Protein AF-A0A832NL91-F1 (afdb_monomer_lite)

Sequence (149 aa):
MTEHFGLAGWLALVSFLMVIGLGIVTVIVYRNLLGAQTTRERWFQSQIERIDREQRALESALAGLGKHIDQVDSSTAEIAQQLKAQSERINARIEAVAAEDDQPGFSHALRLAAQGRVSVKELIDDFGMSESEARLLMQVNQRDRPLSR

Secondary structure (DSSP, 8-state):
--SHHHHHHHHHHHHHHHHHHHHHHHHHHHHHHHHHHHHHHHHHHHHHHHHHHHHHHHHHHHHHHHHHHHHHHHHHHHHHHHHHHHHHHHHHHHHHHHHHTT-THHHHHHHHHHTT-S-HHHHHHTT---HHHHHHHHHHHHHTS----

pLDDT: mean 81.27, std 14.03, range [37.0, 95.94]

Foldseek 3Di:
DPVVVVVVVVVVVVVVVVVVVVVVVVVVVVVVVVVVVVVVVVVVVVVVVVVVVVVVVVVVVVVVVVVVVVVVVVVVVVVVVVVVVVVVVVVVVVVVVVVVPVDPQPVVLLVCLLVVNDALVCCCPVRVDDSVRSVVSNVVSVVPDPPDD

Structure (mmCIF, N/CA/C/O backbone):
data_AF-A0A832NL91-F1
#
_entry.id   AF-A0A832NL91-F1
#
loop_
_atom_site.group_PDB
_atom_site.id
_atom_site.type_symbol
_atom_site.label_atom_id
_atom_site.label_alt_id
_atom_site.label_comp_id
_atom_site.label_asym_id
_atom_site.label_entity_id
_atom_site.label_seq_id
_atom_site.pdbx_PDB_ins_code
_atom_site.Cartn_x
_atom_site.Cartn_y
_atom_site.Cartn_z
_atom_site.occupancy
_atom_site.B_iso_or_equiv
_atom_site.auth_seq_id
_atom_site.auth_comp_id
_atom_site.auth_asym_id
_atom_site.auth_atom_id
_atom_site.pdbx_PDB_model_num
ATOM 1 N N . MET A 1 1 ? 63.684 0.487 -66.044 1.00 52.00 1 MET A N 1
ATOM 2 C CA . MET A 1 1 ? 62.974 1.520 -65.247 1.00 52.00 1 MET A CA 1
ATOM 3 C C . MET A 1 1 ? 61.443 1.365 -65.317 1.00 52.00 1 MET A C 1
ATOM 5 O O . MET A 1 1 ? 60.725 2.347 -65.226 1.00 52.00 1 MET A O 1
ATOM 9 N N . THR A 1 2 ? 60.910 0.145 -65.436 1.00 55.41 2 THR A N 1
ATOM 10 C CA . THR A 1 2 ? 59.457 -0.093 -65.595 1.00 55.41 2 THR A CA 1
ATOM 11 C C . THR A 1 2 ? 58.853 -0.971 -64.495 1.00 55.41 2 THR A C 1
ATOM 13 O O . THR A 1 2 ? 57.637 -1.004 -64.357 1.00 55.41 2 THR A O 1
ATOM 16 N N . GLU A 1 3 ? 59.665 -1.609 -63.646 1.00 57.84 3 GLU A N 1
ATOM 17 C CA . GLU A 1 3 ? 59.166 -2.502 -62.584 1.00 57.84 3 GLU A CA 1
ATOM 18 C C . GLU A 1 3 ? 58.763 -1.771 -61.288 1.00 57.84 3 GLU A C 1
ATOM 20 O O . GLU A 1 3 ? 57.922 -2.256 -60.534 1.00 57.84 3 GLU A O 1
ATOM 25 N N . HIS A 1 4 ? 59.271 -0.557 -61.045 1.00 57.19 4 HIS A N 1
ATOM 26 C CA . HIS A 1 4 ? 58.936 0.212 -59.836 1.00 57.19 4 HIS A CA 1
ATOM 27 C C . HIS A 1 4 ? 57.510 0.800 -59.838 1.00 57.19 4 HIS A C 1
ATOM 29 O O . HIS A 1 4 ? 56.983 1.115 -58.773 1.00 57.19 4 HIS A O 1
ATOM 35 N N . PHE A 1 5 ? 56.856 0.905 -61.003 1.00 59.06 5 PHE A N 1
ATOM 36 C CA . PHE A 1 5 ? 55.486 1.429 -61.110 1.00 59.06 5 PHE A CA 1
ATOM 37 C C . PHE A 1 5 ? 54.421 0.451 -60.589 1.00 59.06 5 PHE A C 1
ATOM 39 O O . PHE A 1 5 ? 53.393 0.888 -60.072 1.00 59.06 5 PHE A O 1
ATOM 46 N N . GLY A 1 6 ? 54.671 -0.862 -60.657 1.00 74.00 6 GLY A N 1
ATOM 47 C CA . GLY A 1 6 ? 53.728 -1.873 -60.167 1.00 74.00 6 GLY A CA 1
ATOM 48 C C . GLY A 1 6 ? 53.623 -1.894 -58.641 1.00 74.00 6 GLY A C 1
ATOM 49 O O . GLY A 1 6 ? 52.524 -1.906 -58.092 1.00 74.00 6 GLY A O 1
ATOM 50 N N . LEU A 1 7 ? 54.763 -1.832 -57.945 1.00 80.50 7 LEU A N 1
ATOM 51 C CA . LEU A 1 7 ? 54.810 -1.887 -56.479 1.00 80.50 7 LEU A CA 1
ATOM 52 C C . LEU A 1 7 ? 54.210 -0.635 -55.826 1.00 80.50 7 LEU A C 1
ATOM 54 O O . LEU A 1 7 ? 53.443 -0.754 -54.873 1.00 80.50 7 LEU A O 1
ATOM 58 N N . ALA A 1 8 ? 54.499 0.557 -56.358 1.00 83.75 8 ALA A N 1
ATOM 59 C CA . ALA A 1 8 ? 53.941 1.805 -55.834 1.00 83.75 8 ALA A CA 1
ATOM 60 C C . ALA A 1 8 ? 52.411 1.875 -56.005 1.00 83.75 8 ALA A C 1
ATOM 62 O O . ALA A 1 8 ? 51.708 2.286 -55.082 1.00 83.75 8 ALA A O 1
ATOM 63 N N . GLY A 1 9 ? 51.885 1.417 -57.149 1.00 88.06 9 GLY A N 1
ATOM 64 C CA . GLY A 1 9 ? 50.441 1.345 -57.392 1.00 88.06 9 GLY A CA 1
ATOM 65 C C . GLY A 1 9 ? 49.728 0.360 -56.462 1.00 88.06 9 GLY A C 1
ATOM 66 O O . GLY A 1 9 ? 48.676 0.682 -55.909 1.00 88.06 9 GLY A O 1
ATOM 67 N N . TRP A 1 10 ? 50.327 -0.809 -56.217 1.00 89.19 10 TRP A N 1
ATOM 68 C CA . TRP A 1 10 ? 49.793 -1.794 -55.272 1.00 89.19 10 TRP A CA 1
ATOM 69 C C . TRP A 1 10 ? 49.779 -1.282 -53.830 1.00 89.19 10 TRP A C 1
ATOM 71 O O . TRP A 1 10 ? 48.775 -1.438 -53.137 1.00 89.19 10 TRP A O 1
ATOM 81 N N . LEU A 1 11 ? 50.851 -0.622 -53.383 1.00 91.06 11 LEU A N 1
ATOM 82 C CA . LEU A 1 11 ? 50.906 -0.031 -52.043 1.00 91.06 11 LEU A CA 1
ATOM 83 C C . LEU A 1 11 ? 49.864 1.081 -51.860 1.00 91.06 11 LEU A C 1
ATOM 85 O O . LEU A 1 11 ? 49.225 1.147 -50.810 1.00 91.06 11 LEU A O 1
ATOM 89 N N . ALA A 1 12 ? 49.648 1.915 -52.881 1.00 89.94 12 ALA A N 1
ATOM 90 C CA . ALA A 1 12 ? 48.613 2.948 -52.857 1.00 89.94 12 ALA A CA 1
ATOM 91 C C . ALA A 1 12 ? 47.196 2.351 -52.786 1.00 89.94 12 ALA A C 1
ATOM 93 O O . ALA A 1 12 ? 46.346 2.850 -52.053 1.00 89.94 12 ALA A O 1
ATOM 94 N N . LEU A 1 13 ? 46.944 1.252 -53.501 1.00 91.31 13 LEU A N 1
ATOM 95 C CA . LEU A 1 13 ? 45.651 0.571 -53.477 1.00 91.31 13 LEU A CA 1
ATOM 96 C C . LEU A 1 13 ? 45.383 -0.089 -52.117 1.00 91.31 13 LEU A C 1
ATOM 98 O O . LEU A 1 13 ? 44.289 0.038 -51.571 1.00 91.31 13 LEU A O 1
ATOM 102 N N . VAL A 1 14 ? 46.391 -0.740 -51.531 1.00 93.75 14 VAL A N 1
ATOM 103 C CA . VAL A 1 14 ? 46.279 -1.349 -50.197 1.00 93.75 14 VAL A CA 1
ATOM 104 C C . VAL A 1 14 ? 46.069 -0.286 -49.118 1.00 93.75 14 VAL A C 1
ATOM 106 O O . VAL A 1 14 ? 45.222 -0.477 -48.245 1.00 93.75 14 VAL A O 1
ATOM 109 N N . SER A 1 15 ? 46.779 0.847 -49.179 1.00 92.12 15 SER A N 1
ATOM 110 C CA . SER A 1 15 ? 46.587 1.933 -48.209 1.00 92.12 15 SER A CA 1
ATOM 111 C C . SER A 1 15 ? 45.192 2.552 -48.325 1.00 92.12 15 SER A C 1
ATOM 113 O O . SER A 1 15 ? 44.533 2.776 -47.311 1.00 92.12 15 SER A O 1
ATOM 115 N N . PHE A 1 16 ? 44.693 2.736 -49.548 1.00 94.06 16 PHE A N 1
ATOM 116 C CA . PHE A 1 16 ? 43.344 3.233 -49.794 1.00 94.06 16 PHE A CA 1
ATOM 117 C C . PHE A 1 16 ? 42.270 2.282 -49.244 1.00 94.06 16 PHE A C 1
ATOM 119 O O . PHE A 1 16 ? 41.348 2.722 -48.554 1.00 94.06 16 PHE A O 1
ATOM 126 N N . LEU A 1 17 ? 42.418 0.971 -49.460 1.00 95.00 17 LEU A N 1
ATOM 127 C CA . LEU A 1 17 ? 41.509 -0.032 -48.896 1.00 95.00 17 LEU A CA 1
ATOM 128 C C . LEU A 1 17 ? 41.574 -0.086 -47.365 1.00 95.00 17 LEU A C 1
ATOM 130 O O . LEU A 1 17 ? 40.538 -0.238 -46.723 1.00 95.00 17 LEU A O 1
ATOM 134 N N . MET A 1 18 ? 42.756 0.087 -46.769 1.00 95.38 18 MET A N 1
ATOM 135 C CA . MET A 1 18 ? 42.926 0.200 -45.315 1.00 95.38 18 MET A CA 1
ATOM 136 C C . MET A 1 18 ? 42.165 1.401 -44.746 1.00 95.38 18 MET A C 1
ATOM 138 O O . MET A 1 18 ? 41.451 1.261 -43.754 1.00 95.38 18 MET A O 1
ATOM 142 N N . VAL A 1 19 ? 42.271 2.569 -45.387 1.00 95.50 19 VAL A N 1
ATOM 143 C CA . VAL A 1 19 ? 41.563 3.787 -44.959 1.00 95.50 19 VAL A CA 1
ATOM 144 C C . VAL A 1 19 ? 40.050 3.604 -45.064 1.00 95.50 19 VAL A C 1
ATOM 146 O O . VAL A 1 19 ? 39.325 3.947 -44.130 1.00 95.50 19 VAL A O 1
ATOM 149 N N . ILE A 1 20 ? 39.564 3.006 -46.156 1.00 95.94 20 ILE A N 1
ATOM 150 C CA . ILE A 1 20 ? 38.139 2.681 -46.306 1.00 95.94 20 ILE A CA 1
ATOM 151 C C . ILE A 1 20 ? 37.697 1.684 -45.232 1.00 95.94 20 ILE A C 1
ATOM 153 O O . ILE A 1 20 ? 36.669 1.895 -44.590 1.00 95.94 20 ILE A O 1
ATOM 157 N N . GLY A 1 21 ? 38.478 0.628 -44.997 1.00 94.19 21 GLY A N 1
ATOM 158 C CA . GLY A 1 21 ? 38.199 -0.374 -43.972 1.00 94.19 21 GLY A CA 1
ATOM 159 C C . GLY A 1 21 ? 38.084 0.245 -42.578 1.00 94.19 21 GLY A C 1
ATOM 160 O O . GLY A 1 21 ? 37.100 0.009 -41.878 1.00 94.19 21 GLY A O 1
ATOM 161 N N . LEU A 1 22 ? 39.029 1.112 -42.207 1.00 94.88 22 LEU A N 1
ATOM 162 C CA . LEU A 1 22 ? 38.991 1.880 -40.958 1.00 94.88 22 LEU A CA 1
ATOM 163 C C . LEU A 1 22 ? 37.764 2.794 -40.876 1.00 94.88 22 LEU A C 1
ATOM 165 O O . LEU A 1 22 ? 37.112 2.853 -39.830 1.00 94.88 22 LEU A O 1
ATOM 169 N N . GLY A 1 23 ? 37.409 3.466 -41.973 1.00 94.25 23 GLY A N 1
ATOM 170 C CA . GLY A 1 23 ? 36.208 4.296 -42.053 1.00 94.25 23 GLY A CA 1
ATOM 171 C C . GLY A 1 23 ? 34.930 3.493 -41.800 1.00 94.25 23 GLY A C 1
ATOM 172 O O . GLY A 1 23 ? 34.100 3.888 -40.981 1.00 94.25 23 GLY A O 1
ATOM 173 N N . ILE A 1 24 ? 34.802 2.322 -42.428 1.00 95.25 24 ILE A N 1
ATOM 174 C CA . ILE A 1 24 ? 33.654 1.423 -42.252 1.00 95.25 24 ILE A CA 1
ATOM 175 C C . ILE A 1 24 ? 33.564 0.931 -40.803 1.00 95.25 24 ILE A C 1
ATOM 177 O O . ILE A 1 24 ? 32.494 1.005 -40.198 1.00 95.25 24 ILE A O 1
ATOM 181 N N . VAL A 1 25 ? 34.679 0.476 -40.221 1.00 94.69 25 VAL A N 1
ATOM 182 C CA . VAL A 1 25 ? 34.717 0.014 -38.823 1.00 94.69 25 VAL A CA 1
ATOM 183 C C . VAL A 1 25 ? 34.295 1.133 -37.873 1.00 94.69 25 VAL A C 1
ATOM 185 O O . VAL A 1 25 ? 33.459 0.912 -36.996 1.00 94.69 25 VAL A O 1
ATOM 188 N N . THR A 1 26 ? 34.802 2.348 -38.084 1.00 93.38 26 THR A N 1
ATOM 189 C CA . THR A 1 26 ? 34.458 3.514 -37.257 1.00 93.38 26 THR A CA 1
ATOM 190 C C . THR A 1 26 ? 32.960 3.819 -37.319 1.00 93.38 26 THR A C 1
ATOM 192 O O . THR A 1 26 ? 32.328 4.027 -36.282 1.00 93.38 26 THR A O 1
ATOM 195 N N . VAL A 1 27 ? 32.355 3.770 -38.512 1.00 94.00 27 VAL A N 1
ATOM 196 C CA . VAL A 1 27 ? 30.908 3.978 -38.689 1.00 94.00 27 VAL A CA 1
ATOM 197 C C . VAL A 1 27 ? 30.091 2.887 -37.992 1.00 94.00 27 VAL A C 1
ATOM 199 O O . VAL A 1 27 ? 29.107 3.199 -37.320 1.00 94.00 27 VAL A O 1
ATOM 202 N N . ILE A 1 28 ? 30.487 1.616 -38.109 1.00 92.00 28 ILE A N 1
ATOM 203 C CA . ILE A 1 28 ? 29.791 0.496 -37.455 1.00 92.00 28 ILE A CA 1
ATOM 204 C C . ILE A 1 28 ? 29.828 0.658 -35.932 1.00 92.00 28 ILE A C 1
ATOM 206 O O . ILE A 1 28 ? 28.787 0.568 -35.277 1.00 92.00 28 ILE A O 1
ATOM 210 N N . VAL A 1 29 ? 31.005 0.941 -35.367 1.00 91.06 29 VAL A N 1
ATOM 211 C CA . VAL A 1 29 ? 31.171 1.151 -33.922 1.00 91.06 29 VAL A CA 1
ATOM 212 C C . VAL A 1 29 ? 30.320 2.327 -33.449 1.00 91.06 29 VAL A C 1
ATOM 214 O O . VAL A 1 29 ? 29.594 2.188 -32.467 1.00 91.06 29 VAL A O 1
ATOM 217 N N . TYR A 1 30 ? 30.335 3.449 -34.172 1.00 91.88 30 TYR A N 1
ATOM 218 C CA . TYR A 1 30 ? 29.550 4.632 -33.821 1.00 91.88 30 TYR A CA 1
ATOM 219 C C . TYR A 1 30 ? 28.038 4.355 -33.813 1.00 91.88 30 TYR A C 1
ATOM 221 O O . TYR A 1 30 ? 27.346 4.703 -32.854 1.00 91.88 30 TYR A O 1
ATOM 229 N N . ARG A 1 31 ? 27.516 3.658 -34.834 1.00 89.56 31 ARG A N 1
ATOM 230 C CA . ARG A 1 31 ? 26.090 3.282 -34.894 1.00 89.56 31 ARG A CA 1
ATOM 231 C C . ARG A 1 31 ? 25.695 2.334 -33.764 1.00 89.56 31 ARG A C 1
ATOM 233 O O . ARG A 1 31 ? 24.639 2.523 -33.161 1.00 89.56 31 ARG A O 1
ATOM 240 N N . ASN A 1 32 ? 26.541 1.354 -33.450 1.00 88.00 32 ASN A N 1
ATOM 241 C CA . ASN A 1 32 ? 26.298 0.431 -32.342 1.00 88.00 32 ASN A CA 1
ATOM 242 C C . ASN A 1 32 ? 26.308 1.151 -30.988 1.00 88.00 32 ASN A C 1
ATOM 244 O O . ASN A 1 32 ? 25.461 0.866 -30.143 1.00 88.00 32 ASN A O 1
ATOM 248 N N . LEU A 1 33 ? 27.211 2.118 -30.793 1.00 86.25 33 LEU A N 1
ATOM 249 C CA . LEU A 1 33 ? 27.277 2.909 -29.564 1.00 86.25 33 LEU A CA 1
ATOM 250 C C . LEU A 1 33 ? 25.999 3.735 -29.356 1.00 86.25 33 LEU A C 1
ATOM 252 O O . LEU A 1 33 ? 25.424 3.713 -28.269 1.00 86.25 33 LEU A O 1
ATOM 256 N N . LEU A 1 34 ? 25.519 4.410 -30.405 1.00 85.19 34 LEU A N 1
ATOM 257 C CA . LEU A 1 34 ? 24.263 5.168 -30.369 1.00 85.19 34 LEU A CA 1
ATOM 258 C C . LEU A 1 34 ? 23.053 4.259 -30.103 1.00 85.19 34 LEU A C 1
ATOM 260 O O . LEU A 1 34 ? 22.188 4.577 -29.284 1.00 85.19 34 LEU A O 1
ATOM 264 N N . GLY A 1 35 ? 23.006 3.088 -30.744 1.00 82.50 35 GLY A N 1
ATOM 265 C CA . GLY A 1 35 ? 21.972 2.082 -30.486 1.00 82.50 35 GLY A CA 1
ATOM 266 C C . GLY A 1 35 ? 21.974 1.596 -29.032 1.00 82.50 35 GLY A C 1
ATOM 267 O O . GLY A 1 35 ? 20.919 1.501 -28.399 1.00 82.50 35 GLY A O 1
ATOM 268 N N . ALA A 1 36 ? 23.157 1.357 -28.464 1.00 78.94 36 ALA A N 1
ATOM 269 C CA . ALA A 1 36 ? 23.310 0.954 -27.071 1.00 78.94 36 ALA A CA 1
ATOM 270 C C . ALA A 1 36 ? 22.882 2.059 -26.090 1.00 78.94 36 ALA A C 1
ATOM 272 O O . ALA A 1 36 ? 22.220 1.760 -25.096 1.00 78.94 36 ALA A O 1
ATOM 273 N N . GLN A 1 37 ? 23.199 3.327 -26.377 1.00 83.50 37 GLN A N 1
ATOM 274 C CA . GLN A 1 37 ? 22.779 4.463 -25.548 1.00 83.50 37 GLN A CA 1
ATOM 275 C C . GLN A 1 37 ? 21.255 4.613 -25.520 1.00 83.50 37 GLN A C 1
ATOM 277 O O . GLN A 1 37 ? 20.669 4.630 -24.440 1.00 83.50 37 GLN A O 1
ATOM 282 N N . THR A 1 38 ? 20.597 4.606 -26.682 1.00 84.06 38 THR A N 1
ATOM 283 C CA . THR A 1 38 ? 19.127 4.732 -26.757 1.00 84.06 38 THR A CA 1
ATOM 284 C C . THR A 1 38 ? 18.390 3.548 -26.130 1.00 84.06 38 THR A C 1
ATOM 286 O O . THR A 1 38 ? 17.282 3.695 -25.616 1.00 84.06 38 THR A O 1
ATOM 289 N N . THR A 1 39 ? 18.976 2.349 -26.178 1.00 86.25 39 THR A N 1
ATOM 290 C CA . THR A 1 39 ? 18.410 1.160 -25.522 1.00 86.25 39 THR A CA 1
ATOM 291 C C . THR A 1 39 ? 18.547 1.261 -24.007 1.00 86.25 39 THR A C 1
ATOM 293 O O . THR A 1 39 ? 17.600 0.968 -23.280 1.00 86.25 39 THR A O 1
ATOM 296 N N . ARG A 1 40 ? 19.704 1.730 -23.524 1.00 83.44 40 ARG A N 1
ATOM 297 C CA . ARG A 1 40 ? 19.954 1.947 -22.098 1.00 83.44 40 ARG A CA 1
ATOM 298 C C . ARG A 1 40 ? 19.043 3.035 -21.527 1.00 83.44 40 ARG A C 1
ATOM 300 O O . ARG A 1 40 ? 18.491 2.845 -20.451 1.00 83.44 40 ARG A O 1
ATOM 307 N N . GLU A 1 41 ? 18.843 4.130 -22.253 1.00 89.31 41 GLU A N 1
ATOM 308 C CA . GLU A 1 41 ? 17.945 5.215 -21.848 1.00 89.31 41 GLU A CA 1
ATOM 309 C C . GLU A 1 41 ? 16.490 4.746 -21.746 1.00 89.31 41 GLU A C 1
ATOM 311 O O . GLU A 1 41 ? 15.853 4.952 -20.716 1.00 89.31 41 GLU A O 1
ATOM 316 N N . ARG A 1 42 ? 15.989 4.016 -22.751 1.00 90.50 42 ARG A N 1
ATOM 317 C CA . ARG A 1 42 ? 14.642 3.421 -22.707 1.00 90.50 42 ARG A CA 1
ATOM 318 C C . ARG A 1 42 ? 14.476 2.429 -21.561 1.00 90.50 42 ARG A C 1
ATOM 320 O O . ARG A 1 42 ? 13.430 2.400 -20.917 1.00 90.50 42 ARG A O 1
ATOM 327 N N . TRP A 1 43 ? 15.504 1.628 -21.286 1.00 91.56 43 TRP A N 1
ATOM 328 C CA . TRP A 1 43 ? 15.493 0.723 -20.141 1.00 91.56 43 TRP A CA 1
ATOM 329 C C . TRP A 1 43 ? 15.401 1.496 -18.820 1.00 91.56 43 TRP A C 1
ATOM 331 O O . TRP A 1 43 ? 14.547 1.175 -17.996 1.00 91.56 43 TRP A O 1
ATOM 341 N N . PHE A 1 44 ? 16.206 2.550 -18.643 1.00 92.56 44 PHE A N 1
ATOM 342 C CA . PHE A 1 44 ? 16.142 3.403 -17.453 1.00 92.56 44 PHE A CA 1
ATOM 343 C C . PHE A 1 44 ? 14.790 4.099 -17.307 1.00 92.56 44 PHE A C 1
ATOM 345 O O . PHE A 1 44 ? 14.232 4.080 -16.216 1.00 92.56 44 PHE A O 1
ATOM 352 N N . GLN A 1 45 ? 14.230 4.649 -18.386 1.00 93.44 45 GLN A N 1
ATOM 353 C CA . GLN A 1 45 ? 12.895 5.251 -18.365 1.00 93.44 45 GLN A CA 1
ATOM 354 C C . GLN A 1 45 ? 11.834 4.240 -17.922 1.00 93.44 45 GLN A C 1
ATOM 356 O O . GLN A 1 45 ? 11.045 4.529 -17.028 1.00 93.44 45 GLN A O 1
ATOM 361 N N . SER A 1 46 ? 11.876 3.017 -18.457 1.00 93.88 46 SER A N 1
ATOM 362 C CA . SER A 1 46 ? 10.963 1.948 -18.043 1.00 93.88 46 SER A CA 1
ATOM 363 C C . SER A 1 46 ? 11.120 1.574 -16.563 1.00 93.88 46 SER A C 1
ATOM 365 O O . SER A 1 46 ? 10.118 1.340 -15.883 1.00 93.88 46 SER A O 1
ATOM 367 N N . GLN A 1 47 ? 12.353 1.543 -16.041 1.00 93.25 47 GLN A N 1
ATOM 368 C CA . GLN A 1 47 ? 12.582 1.305 -14.613 1.00 93.25 47 GLN A CA 1
ATOM 369 C C . GLN A 1 47 ? 12.065 2.461 -13.752 1.00 93.25 47 GLN A C 1
ATOM 371 O O . GLN A 1 47 ? 11.423 2.208 -12.738 1.00 93.25 47 GLN A O 1
ATOM 376 N N . ILE A 1 48 ? 12.285 3.711 -14.163 1.00 95.06 48 ILE A N 1
ATOM 377 C CA . ILE A 1 48 ? 11.796 4.897 -13.449 1.00 95.06 48 ILE A CA 1
ATOM 378 C C . ILE A 1 48 ? 10.268 4.902 -13.401 1.00 95.06 48 ILE A C 1
ATOM 380 O O . ILE A 1 48 ? 9.699 5.057 -12.326 1.00 95.06 48 ILE A O 1
ATOM 384 N N . GLU A 1 49 ? 9.592 4.658 -14.524 1.00 94.81 49 GLU A N 1
ATOM 385 C CA . GLU A 1 49 ? 8.129 4.565 -14.551 1.00 94.81 49 GLU A CA 1
ATOM 386 C C . GLU A 1 49 ? 7.598 3.450 -13.650 1.00 94.81 49 GLU A C 1
ATOM 388 O O . GLU A 1 49 ? 6.551 3.586 -13.018 1.00 94.81 49 GLU A O 1
ATOM 393 N N . ARG A 1 50 ? 8.300 2.314 -13.603 1.00 94.94 50 ARG A N 1
ATOM 394 C CA . ARG A 1 50 ? 7.929 1.215 -12.715 1.00 94.94 50 ARG A CA 1
ATOM 395 C C . ARG A 1 50 ? 8.077 1.621 -11.249 1.00 94.94 50 ARG A C 1
ATOM 397 O O . ARG A 1 50 ? 7.154 1.366 -10.483 1.00 94.94 50 ARG A O 1
ATOM 404 N N . ILE A 1 51 ? 9.180 2.272 -10.885 1.00 94.75 51 ILE A N 1
ATOM 405 C CA . ILE A 1 51 ? 9.413 2.762 -9.522 1.00 94.75 51 ILE A CA 1
ATOM 406 C C . ILE A 1 51 ? 8.363 3.810 -9.136 1.00 94.75 51 ILE A C 1
ATOM 408 O O . ILE A 1 51 ? 7.815 3.722 -8.044 1.00 94.75 51 ILE A O 1
ATOM 412 N N . ASP A 1 52 ? 8.020 4.748 -10.023 1.00 94.75 52 ASP A N 1
ATOM 413 C CA . ASP A 1 52 ? 6.981 5.758 -9.765 1.00 94.75 52 ASP A CA 1
ATOM 414 C C . ASP A 1 52 ? 5.610 5.105 -9.509 1.00 94.75 52 ASP A C 1
ATOM 416 O O . ASP A 1 52 ? 4.901 5.457 -8.566 1.00 94.75 52 ASP A O 1
ATOM 420 N N . ARG A 1 53 ? 5.252 4.074 -10.288 1.00 95.00 53 ARG A N 1
ATOM 421 C CA . ARG A 1 53 ? 4.025 3.293 -10.051 1.00 95.00 53 ARG A CA 1
ATOM 422 C C . ARG A 1 53 ? 4.045 2.571 -8.705 1.00 95.00 53 ARG A C 1
ATOM 424 O O . ARG A 1 53 ? 3.039 2.588 -7.998 1.00 95.00 53 ARG A O 1
ATOM 431 N N . GLU A 1 54 ? 5.162 1.936 -8.358 1.00 94.56 54 GLU A N 1
ATOM 432 C CA . GLU A 1 54 ? 5.327 1.245 -7.075 1.00 94.56 54 GLU A CA 1
ATOM 433 C C . GLU A 1 54 ? 5.262 2.236 -5.897 1.00 94.56 54 GLU A C 1
ATOM 435 O O . GLU A 1 54 ? 4.582 1.958 -4.910 1.00 94.56 54 GLU A O 1
ATOM 440 N N . GLN A 1 55 ? 5.866 3.425 -6.016 1.00 94.81 55 GLN A N 1
ATOM 441 C CA . GLN A 1 55 ? 5.786 4.478 -4.998 1.00 94.81 55 GLN A CA 1
ATOM 442 C C . GLN A 1 55 ? 4.353 4.963 -4.780 1.00 94.81 55 GLN A C 1
ATOM 444 O O . GLN A 1 55 ? 3.888 4.976 -3.644 1.00 94.81 55 GLN A O 1
ATOM 449 N N . ARG A 1 56 ? 3.608 5.268 -5.847 1.00 93.12 56 ARG A N 1
ATOM 450 C CA . ARG A 1 56 ? 2.196 5.679 -5.724 1.00 93.12 56 ARG A CA 1
ATOM 451 C C . ARG A 1 56 ? 1.323 4.594 -5.095 1.00 93.12 56 ARG A C 1
ATOM 453 O O . ARG A 1 56 ? 0.412 4.893 -4.324 1.00 93.12 56 ARG A O 1
ATOM 460 N N . ALA A 1 57 ? 1.590 3.326 -5.411 1.00 92.69 57 ALA A N 1
ATOM 461 C CA . ALA A 1 57 ? 0.891 2.208 -4.786 1.00 92.69 57 ALA A CA 1
ATOM 462 C C . ALA A 1 57 ? 1.188 2.130 -3.279 1.00 92.69 57 ALA A C 1
ATOM 464 O O . ALA A 1 57 ? 0.266 1.939 -2.486 1.00 92.69 57 ALA A O 1
ATOM 465 N N . LEU A 1 58 ? 2.448 2.334 -2.878 1.00 94.06 58 LEU A N 1
ATOM 466 C CA . LEU A 1 58 ? 2.847 2.396 -1.470 1.00 94.06 58 LEU A CA 1
ATOM 467 C C . LEU A 1 58 ? 2.226 3.592 -0.745 1.00 94.06 58 LEU A C 1
ATOM 469 O O . LEU A 1 58 ? 1.719 3.423 0.359 1.00 94.06 58 LEU A O 1
ATOM 473 N N . GLU A 1 59 ? 2.201 4.773 -1.360 1.00 93.56 59 GLU A N 1
ATOM 474 C CA . GLU A 1 59 ? 1.535 5.958 -0.805 1.00 93.56 59 GLU A CA 1
ATOM 475 C C . GLU A 1 59 ? 0.042 5.705 -0.573 1.00 93.56 59 GLU A C 1
ATOM 477 O O . GLU A 1 59 ? -0.484 6.003 0.501 1.00 93.56 59 GLU A O 1
ATOM 482 N N . SER A 1 60 ? -0.643 5.079 -1.536 1.00 92.00 60 SER A N 1
ATOM 483 C CA . SER A 1 60 ? -2.048 4.697 -1.373 1.00 92.00 60 SER A CA 1
ATOM 484 C C . SER A 1 60 ? -2.239 3.657 -0.268 1.00 92.00 60 SER A C 1
ATOM 486 O O . SER A 1 60 ? -3.218 3.730 0.476 1.00 92.00 60 SER A O 1
ATOM 488 N N . ALA A 1 61 ? -1.334 2.682 -0.157 1.00 91.62 61 ALA A N 1
ATOM 489 C CA . ALA A 1 61 ? -1.395 1.668 0.889 1.00 91.62 61 ALA A CA 1
ATOM 490 C C . ALA A 1 61 ? -1.177 2.289 2.276 1.00 91.62 61 ALA A C 1
ATOM 492 O O . ALA A 1 61 ? -1.909 1.969 3.208 1.00 91.62 61 ALA A O 1
ATOM 493 N N . LEU A 1 62 ? -0.237 3.230 2.400 1.00 92.44 62 LEU A N 1
ATOM 494 C CA . LEU A 1 62 ? 0.018 3.985 3.627 1.00 92.44 62 LEU A CA 1
ATOM 495 C C . LEU A 1 62 ? -1.169 4.871 4.015 1.00 92.44 62 LEU A C 1
ATOM 497 O O . LEU A 1 62 ? -1.561 4.888 5.180 1.00 92.44 62 LEU A O 1
ATOM 501 N N . ALA A 1 63 ? -1.796 5.550 3.053 1.00 90.81 63 ALA A N 1
ATOM 502 C CA . ALA A 1 63 ? -3.013 6.319 3.307 1.00 90.81 63 ALA A CA 1
ATOM 503 C C . ALA A 1 63 ? -4.178 5.419 3.762 1.00 90.81 63 ALA A C 1
ATOM 505 O O . ALA A 1 63 ? -4.951 5.795 4.645 1.00 90.81 63 ALA A O 1
ATOM 506 N N . GLY A 1 64 ? -4.298 4.218 3.185 1.00 90.75 64 GLY A N 1
ATOM 507 C CA . GLY A 1 64 ? -5.255 3.202 3.627 1.00 90.75 64 GLY A CA 1
ATOM 508 C C . GLY A 1 64 ? -4.967 2.696 5.043 1.00 90.75 64 GLY A C 1
ATOM 509 O O . GLY A 1 64 ? -5.888 2.584 5.850 1.00 90.75 64 GLY A O 1
ATOM 510 N N . LEU A 1 65 ? -3.693 2.455 5.365 1.00 93.25 65 LEU A N 1
ATOM 511 C CA . LEU A 1 65 ? -3.247 2.040 6.694 1.00 93.25 65 LEU A CA 1
ATOM 512 C C . LEU A 1 65 ? -3.572 3.102 7.752 1.00 93.25 65 LEU A C 1
ATOM 514 O O . LEU A 1 65 ? -4.107 2.754 8.799 1.00 93.25 65 LEU A O 1
ATOM 518 N N . GLY A 1 66 ? -3.312 4.384 7.469 1.00 90.69 66 GLY A N 1
ATOM 519 C CA . GLY A 1 66 ? -3.633 5.488 8.380 1.00 90.69 66 GLY A CA 1
ATOM 520 C C . GLY A 1 66 ? -5.116 5.514 8.756 1.00 90.69 66 GLY A C 1
ATOM 521 O O . GLY A 1 66 ? -5.453 5.494 9.934 1.00 90.69 66 GLY A O 1
ATOM 522 N N . LYS A 1 67 ? -6.007 5.401 7.762 1.00 90.50 67 LYS A N 1
ATOM 523 C CA . LYS A 1 67 ? -7.458 5.303 8.007 1.00 90.50 67 LYS A CA 1
ATOM 524 C C . LYS A 1 67 ? -7.835 4.091 8.856 1.00 90.50 67 LYS A C 1
ATOM 526 O O . LYS A 1 67 ? -8.753 4.172 9.665 1.00 90.50 67 LYS A O 1
ATOM 531 N N . HIS A 1 68 ? -7.161 2.961 8.651 1.00 91.94 68 HIS A N 1
ATOM 532 C CA . HIS A 1 68 ? -7.427 1.758 9.431 1.00 91.94 68 HIS A CA 1
ATOM 533 C C . HIS A 1 68 ? -6.973 1.913 10.887 1.00 91.94 68 HIS A C 1
ATOM 535 O O . HIS A 1 68 ? -7.672 1.462 11.788 1.00 91.94 68 HIS A O 1
ATOM 541 N N . ILE A 1 69 ? -5.850 2.595 11.124 1.00 91.50 69 ILE A N 1
ATOM 542 C CA . ILE A 1 69 ? -5.380 2.933 12.473 1.00 91.50 69 ILE A CA 1
ATOM 543 C C . ILE A 1 69 ? -6.387 3.856 13.167 1.00 91.50 69 ILE A C 1
ATOM 545 O O . ILE A 1 69 ? -6.798 3.549 14.283 1.00 91.50 69 ILE A O 1
ATOM 549 N N . ASP A 1 70 ? -6.862 4.907 12.494 1.00 91.56 70 ASP A N 1
ATOM 550 C CA . ASP A 1 70 ? -7.879 5.816 13.046 1.00 91.56 70 ASP A CA 1
ATOM 551 C C . ASP A 1 70 ? -9.189 5.073 13.382 1.00 91.56 70 ASP A C 1
ATOM 553 O O . ASP A 1 70 ? -9.844 5.322 14.400 1.00 91.56 70 ASP A O 1
ATOM 557 N N . GLN A 1 71 ? -9.573 4.106 12.542 1.00 92.62 71 GLN A N 1
ATOM 558 C CA . GLN A 1 71 ? -10.740 3.258 12.782 1.00 92.62 71 GLN A CA 1
ATOM 559 C C . GLN A 1 71 ? -10.547 2.328 13.989 1.00 92.62 71 GLN A C 1
ATOM 561 O O . GLN A 1 71 ? -11.477 2.125 14.770 1.00 92.62 71 GLN A O 1
ATOM 566 N N . VAL A 1 72 ? -9.356 1.752 14.156 1.00 92.94 72 VAL A N 1
ATOM 567 C CA . VAL A 1 72 ? -9.038 0.916 15.321 1.00 92.94 72 VAL A CA 1
ATOM 568 C C . VAL A 1 72 ? -9.027 1.755 16.596 1.00 92.94 72 VAL A C 1
ATOM 570 O O . VAL A 1 72 ? -9.577 1.313 17.603 1.00 92.94 72 VAL A O 1
ATOM 573 N N . ASP A 1 73 ? -8.462 2.960 16.559 1.00 93.69 73 ASP A N 1
ATOM 574 C CA . ASP A 1 73 ? -8.396 3.854 17.718 1.00 93.69 73 ASP A CA 1
ATOM 575 C C . ASP A 1 73 ? -9.799 4.278 18.180 1.00 93.69 73 ASP A C 1
ATOM 577 O O . ASP A 1 73 ? -10.166 4.091 19.342 1.00 93.69 73 ASP A O 1
ATOM 581 N N . SER A 1 74 ? -10.646 4.717 17.243 1.00 92.56 74 SER A N 1
ATOM 582 C CA . SER A 1 74 ? -12.055 5.035 17.526 1.00 92.56 74 SER A CA 1
ATOM 583 C C . SER A 1 74 ? -12.839 3.832 18.061 1.00 92.56 74 SER A C 1
ATOM 585 O O . SER A 1 74 ? -13.511 3.948 19.085 1.00 92.56 74 SER A O 1
ATOM 587 N N . SER A 1 75 ? -12.691 2.655 17.446 1.00 92.62 75 SER A N 1
ATOM 588 C CA . SER A 1 75 ? -13.343 1.425 17.924 1.00 92.62 75 SER A CA 1
ATOM 589 C C . SER A 1 75 ? -12.873 1.043 19.331 1.00 92.62 75 SER A C 1
ATOM 591 O O . SER A 1 75 ? -13.663 0.608 20.168 1.00 92.62 75 SER A O 1
ATOM 593 N N . THR A 1 76 ? -11.586 1.228 19.625 1.00 93.38 76 THR A N 1
ATOM 594 C CA . THR A 1 76 ? -11.013 0.942 20.946 1.00 93.38 76 THR A CA 1
ATOM 595 C C . THR A 1 76 ? -11.561 1.902 21.999 1.00 93.38 76 THR A C 1
ATOM 597 O O . THR A 1 76 ? -11.918 1.468 23.097 1.00 93.38 76 THR A O 1
ATOM 600 N N . ALA A 1 77 ? -11.692 3.188 21.665 1.00 93.06 77 ALA A N 1
ATOM 601 C CA . ALA A 1 77 ? -12.298 4.186 22.540 1.00 93.06 77 ALA A CA 1
ATOM 602 C C . ALA A 1 77 ? -13.774 3.868 22.839 1.00 93.06 77 ALA A C 1
ATOM 604 O O . ALA A 1 77 ? -14.196 3.946 23.995 1.00 93.06 77 ALA A O 1
ATOM 605 N N . GLU A 1 78 ? -14.546 3.452 21.832 1.00 93.88 78 GLU A N 1
ATOM 606 C CA . GLU A 1 78 ? -15.937 3.022 22.012 1.00 93.88 78 GLU A CA 1
ATOM 607 C C . GLU A 1 78 ? -16.044 1.792 22.919 1.00 93.88 78 GLU A C 1
ATOM 609 O O . GLU A 1 78 ? -16.838 1.788 23.863 1.00 93.88 78 GLU A O 1
ATOM 614 N N . ILE A 1 79 ? -15.212 0.770 22.693 1.00 94.00 79 ILE A N 1
ATOM 615 C CA . ILE A 1 79 ? -15.172 -0.431 23.539 1.00 94.00 79 ILE A CA 1
ATOM 616 C C . ILE A 1 79 ? -14.828 -0.052 24.982 1.00 94.00 79 ILE A C 1
ATOM 618 O O . ILE A 1 79 ? -15.493 -0.514 25.908 1.00 94.00 79 ILE A O 1
ATOM 622 N N . ALA A 1 80 ? -13.839 0.818 25.195 1.00 94.00 80 ALA A N 1
ATOM 623 C CA . ALA A 1 80 ? -13.462 1.274 26.531 1.00 94.00 80 ALA A CA 1
ATOM 624 C C . ALA A 1 80 ? -14.617 2.005 27.240 1.00 94.00 80 ALA A C 1
ATOM 626 O O . ALA A 1 80 ? -14.858 1.776 28.428 1.00 94.00 80 ALA A O 1
ATOM 627 N N . GLN A 1 81 ? -15.370 2.843 26.519 1.00 93.25 81 GLN A N 1
ATOM 628 C CA . GLN A 1 81 ? -16.556 3.515 27.060 1.00 93.25 81 GLN A CA 1
ATOM 629 C C . GLN A 1 81 ? -17.671 2.525 27.407 1.00 93.25 81 GLN A C 1
ATOM 631 O O . GLN A 1 81 ? -18.258 2.620 28.487 1.00 93.25 81 GLN A O 1
ATOM 636 N N . GLN A 1 82 ? -17.941 1.552 26.534 1.00 93.25 82 GLN A N 1
ATOM 637 C CA . GLN A 1 82 ? -18.930 0.504 26.793 1.00 93.25 82 GLN A CA 1
ATOM 638 C C . GLN A 1 82 ? -18.556 -0.324 28.023 1.00 93.25 82 GLN A C 1
ATOM 640 O O . GLN A 1 82 ? -19.404 -0.561 28.884 1.00 93.25 82 GLN A O 1
ATOM 645 N N . LEU A 1 83 ? -17.282 -0.705 28.146 1.00 93.19 83 LEU A N 1
ATOM 646 C CA . LEU A 1 83 ? -16.781 -1.471 29.284 1.00 93.19 83 LEU A CA 1
ATOM 647 C C . LEU A 1 83 ? -16.909 -0.678 30.589 1.00 93.19 83 LEU A C 1
ATOM 649 O O . LEU A 1 83 ? -17.330 -1.221 31.609 1.00 93.19 83 LEU A O 1
ATOM 653 N N . LYS A 1 84 ? -16.600 0.624 30.551 1.00 93.94 84 LYS A N 1
ATOM 654 C CA . LYS A 1 84 ? -16.759 1.519 31.701 1.00 93.94 84 LYS A CA 1
ATOM 655 C C . LYS A 1 84 ? -18.223 1.628 32.128 1.00 93.94 84 LYS A C 1
ATOM 657 O O . LYS A 1 84 ? -18.524 1.419 33.299 1.00 93.94 84 LYS A O 1
ATOM 662 N N . ALA A 1 85 ? -19.134 1.868 31.187 1.00 92.06 85 ALA A N 1
ATOM 663 C CA . ALA A 1 85 ? -20.566 1.941 31.473 1.00 92.06 85 ALA A CA 1
ATOM 664 C C . ALA A 1 85 ? -21.119 0.608 32.009 1.00 92.06 85 ALA A C 1
ATOM 666 O O . ALA A 1 85 ? -21.976 0.588 32.894 1.00 92.06 85 ALA A O 1
ATOM 667 N N .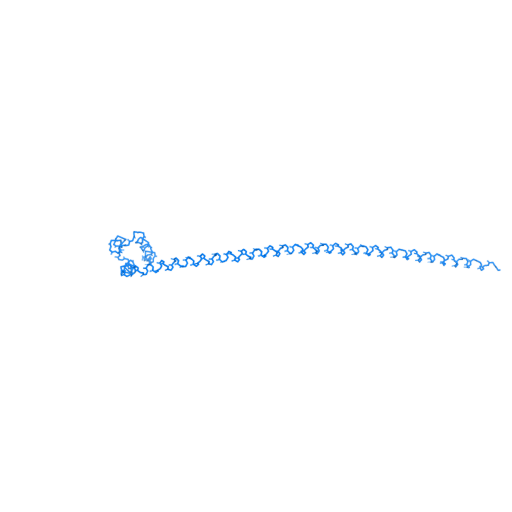 GLN A 1 86 ? -20.629 -0.524 31.497 1.00 91.62 86 GLN A N 1
ATOM 668 C CA . GLN A 1 86 ? -20.994 -1.843 32.007 1.00 91.62 86 GLN A CA 1
ATOM 669 C C . GLN A 1 86 ? -20.478 -2.056 33.434 1.00 91.62 86 GLN A C 1
ATOM 671 O O . GLN A 1 86 ? -21.228 -2.549 34.275 1.00 91.62 86 GLN A O 1
ATOM 676 N N . SER A 1 87 ? -19.239 -1.651 33.716 1.00 90.69 87 SER A N 1
ATOM 677 C CA . SER A 1 87 ? -18.655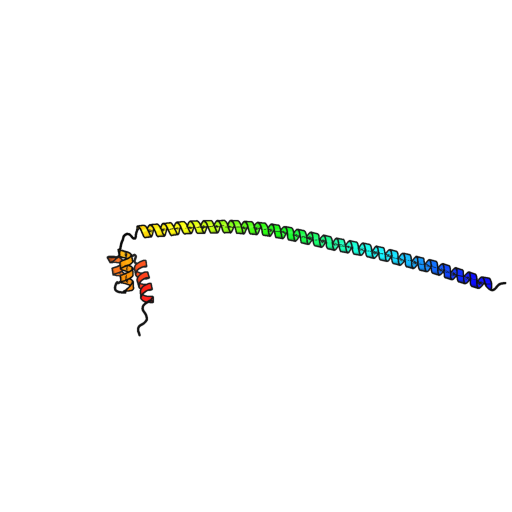 -1.701 35.057 1.00 90.69 87 SER A CA 1
ATOM 678 C C . SER A 1 87 ? -19.464 -0.865 36.049 1.00 90.69 87 SER A C 1
ATOM 680 O O . SER A 1 87 ? -19.855 -1.377 37.091 1.00 90.69 87 SER A O 1
ATOM 682 N N . GLU A 1 88 ? -19.827 0.372 35.695 1.00 91.19 88 GLU A N 1
ATOM 683 C CA . GLU A 1 88 ? -20.665 1.242 36.533 1.00 91.19 88 GLU A CA 1
ATOM 684 C C . GLU A 1 88 ? -22.034 0.612 36.831 1.00 91.19 88 GLU A C 1
ATOM 686 O O . GLU A 1 88 ? -22.476 0.607 37.979 1.00 91.19 88 GLU A O 1
ATOM 691 N N . ARG A 1 89 ? -22.683 0.001 35.828 1.00 89.25 89 ARG A N 1
ATOM 692 C CA . ARG A 1 89 ? -23.948 -0.729 36.031 1.00 89.25 89 ARG A CA 1
ATOM 693 C C . ARG A 1 89 ? -23.785 -1.930 36.954 1.00 89.25 89 ARG A C 1
ATOM 695 O O . ARG A 1 89 ? -24.655 -2.173 37.783 1.00 89.25 89 ARG A O 1
ATOM 702 N N . ILE A 1 90 ? -22.715 -2.707 36.793 1.00 88.62 90 ILE A N 1
ATOM 703 C CA . ILE A 1 90 ? -22.443 -3.862 37.657 1.00 88.62 90 ILE A CA 1
ATOM 704 C C . ILE A 1 90 ? -22.187 -3.386 39.084 1.00 88.62 90 ILE A C 1
ATOM 706 O O . ILE A 1 90 ? -22.771 -3.936 40.010 1.00 88.62 90 ILE A O 1
ATOM 710 N N . ASN A 1 91 ? -21.385 -2.338 39.256 1.00 86.56 91 ASN A N 1
ATOM 711 C CA . ASN A 1 91 ? -21.053 -1.802 40.567 1.00 86.56 91 ASN A CA 1
ATOM 712 C C . ASN A 1 91 ? -22.302 -1.271 41.285 1.00 86.56 91 ASN A C 1
ATOM 714 O O . ASN A 1 91 ? -22.534 -1.627 42.433 1.00 86.56 91 ASN A O 1
ATOM 718 N N . ALA A 1 92 ? -23.168 -0.536 40.578 1.00 85.31 92 ALA A N 1
ATOM 719 C CA . ALA A 1 92 ? -24.449 -0.076 41.118 1.00 85.31 92 ALA A CA 1
ATOM 720 C C . ALA A 1 92 ? -25.380 -1.240 41.507 1.00 85.31 92 ALA A C 1
ATOM 722 O O . ALA A 1 92 ? -26.087 -1.158 42.507 1.00 85.31 92 ALA A O 1
ATOM 723 N N . ARG A 1 93 ? -25.379 -2.344 40.743 1.00 80.50 93 ARG A N 1
ATOM 724 C CA . ARG A 1 93 ? -26.148 -3.551 41.101 1.00 80.50 93 ARG A CA 1
ATOM 725 C C . ARG A 1 93 ? -25.571 -4.256 42.325 1.00 80.50 93 ARG A C 1
ATOM 727 O O . ARG A 1 93 ? -26.346 -4.703 43.157 1.00 80.50 93 ARG A O 1
ATOM 734 N N . ILE A 1 94 ? -24.247 -4.357 42.439 1.00 80.88 94 ILE A N 1
ATOM 735 C CA . ILE A 1 94 ? -23.588 -4.934 43.620 1.00 80.88 94 ILE A CA 1
ATOM 736 C C . ILE A 1 94 ? -23.894 -4.088 44.856 1.00 80.88 94 ILE A C 1
ATOM 738 O O . ILE A 1 94 ? -24.235 -4.645 45.890 1.00 80.88 94 ILE A O 1
ATOM 742 N N . GLU A 1 95 ? -23.818 -2.763 44.747 1.00 81.00 95 GLU A N 1
ATOM 743 C CA . GLU A 1 95 ? -24.124 -1.846 45.846 1.00 81.00 95 GLU A CA 1
ATOM 744 C C . GLU A 1 95 ? -25.600 -1.922 46.261 1.00 81.00 95 GLU A C 1
ATOM 746 O O . GLU A 1 95 ? -25.890 -1.984 47.451 1.00 81.00 95 GLU A O 1
ATOM 751 N N . ALA A 1 96 ? -26.529 -2.016 45.302 1.00 75.38 96 ALA A N 1
ATOM 752 C CA . ALA A 1 96 ? -27.947 -2.232 45.591 1.00 75.38 96 ALA A CA 1
ATOM 753 C C . ALA A 1 96 ? -28.203 -3.568 46.310 1.00 75.38 96 ALA A C 1
ATOM 755 O O . ALA A 1 96 ? -28.927 -3.596 47.298 1.00 75.38 96 ALA A O 1
ATOM 756 N N . VAL A 1 97 ? -27.566 -4.657 45.864 1.00 73.56 97 VAL A N 1
ATOM 757 C CA . VAL A 1 97 ? -27.672 -5.969 46.527 1.00 73.56 97 VAL A CA 1
ATOM 758 C C . VAL A 1 97 ? -27.045 -5.935 47.922 1.00 73.56 97 VAL A C 1
ATOM 760 O O . VAL A 1 97 ? -27.629 -6.453 48.863 1.00 73.56 97 VAL A O 1
ATOM 763 N N . ALA A 1 98 ? -25.888 -5.291 48.087 1.00 71.75 98 ALA A N 1
ATOM 764 C CA . ALA A 1 98 ? -25.237 -5.145 49.387 1.00 71.75 98 ALA A CA 1
ATOM 765 C C . ALA A 1 98 ? -26.056 -4.279 50.362 1.00 71.75 98 ALA A C 1
ATOM 767 O O . ALA A 1 98 ? -26.015 -4.518 51.564 1.00 71.75 98 ALA A O 1
ATOM 768 N N . ALA A 1 99 ? -26.811 -3.297 49.858 1.00 67.31 99 ALA A N 1
ATOM 769 C CA . ALA A 1 99 ? -27.736 -2.498 50.659 1.00 67.31 99 ALA A CA 1
ATOM 770 C C . ALA A 1 99 ? -29.015 -3.267 51.050 1.00 67.31 99 ALA A C 1
ATOM 772 O O . ALA A 1 99 ? -29.635 -2.938 52.059 1.00 67.31 99 ALA A O 1
ATOM 773 N N . GLU A 1 100 ? -29.409 -4.288 50.281 1.00 58.56 100 GLU A N 1
ATOM 774 C CA . GLU A 1 100 ? -30.511 -5.206 50.616 1.00 58.56 100 GLU A CA 1
ATOM 775 C C . GLU A 1 100 ? -30.076 -6.352 51.560 1.00 58.56 100 GLU A C 1
ATOM 777 O O . GLU A 1 100 ? -30.922 -6.957 52.220 1.00 58.56 100 GLU A O 1
ATOM 782 N N . ASP A 1 101 ? -28.768 -6.617 51.693 1.00 51.50 101 ASP A N 1
ATOM 783 C CA . ASP A 1 101 ? -28.181 -7.712 52.495 1.00 51.50 101 ASP A CA 1
ATOM 784 C C . ASP A 1 101 ? -28.159 -7.447 54.021 1.00 51.50 101 ASP A C 1
ATOM 786 O O . ASP A 1 101 ? -27.625 -8.239 54.797 1.00 51.50 101 ASP A O 1
ATOM 790 N N . ASP A 1 102 ? -28.818 -6.381 54.494 1.00 52.47 102 ASP A N 1
ATOM 791 C CA . ASP A 1 102 ? -29.152 -6.199 55.920 1.00 52.47 102 ASP A CA 1
ATOM 792 C C . ASP A 1 102 ? -30.217 -7.219 56.408 1.00 52.47 102 ASP A C 1
ATOM 794 O O . ASP A 1 102 ? -30.601 -7.231 57.582 1.00 52.47 102 ASP A O 1
ATOM 798 N N . GLN A 1 103 ? -30.694 -8.119 55.531 1.00 56.00 103 GLN A N 1
ATOM 799 C CA . GLN A 1 103 ? -31.523 -9.270 55.892 1.00 56.00 103 GLN A CA 1
ATOM 800 C C . GLN A 1 103 ? -30.689 -10.563 56.041 1.00 56.00 103 GLN A C 1
ATOM 802 O O . GLN A 1 103 ? -30.349 -11.207 55.050 1.00 56.00 103 GLN A O 1
ATOM 807 N N . PRO A 1 104 ? -30.457 -11.064 57.273 1.00 56.88 104 PRO A N 1
ATOM 808 C CA . PRO A 1 104 ? -29.652 -12.265 57.549 1.00 56.88 104 PRO A CA 1
ATOM 809 C C . PRO A 1 104 ? -30.252 -13.605 57.051 1.00 56.88 104 PRO A C 1
ATOM 811 O O . PRO A 1 104 ? -29.778 -14.679 57.426 1.00 56.88 104 PRO A O 1
ATOM 814 N N . GLY A 1 105 ? -31.300 -13.577 56.221 1.00 61.62 105 GLY A N 1
ATOM 815 C CA . GLY A 1 105 ? -32.029 -14.759 55.755 1.00 61.62 105 GLY A CA 1
ATOM 816 C C . GLY A 1 105 ? -31.340 -15.516 54.618 1.00 61.62 105 GLY A C 1
ATOM 817 O O . GLY A 1 105 ? -31.286 -16.745 54.654 1.00 61.62 105 GLY 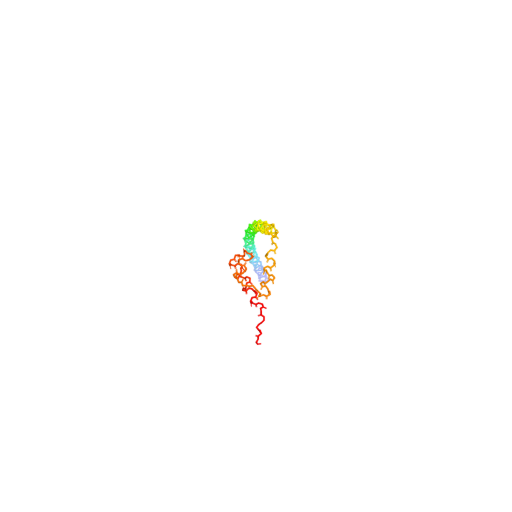A O 1
ATOM 818 N N . PHE A 1 106 ? -30.766 -14.817 53.631 1.00 64.88 106 PHE A N 1
ATOM 819 C CA . PHE A 1 106 ? -30.262 -15.449 52.403 1.00 64.88 106 PHE A CA 1
ATOM 820 C C . PHE A 1 106 ? -29.004 -16.296 52.641 1.00 64.88 106 PHE A C 1
ATOM 822 O O . PHE A 1 106 ? -28.920 -17.447 52.208 1.00 64.88 106 PHE A O 1
ATOM 829 N N . SER A 1 107 ? -28.048 -15.775 53.413 1.00 65.19 107 SER A N 1
ATOM 830 C CA . SER A 1 107 ? -26.844 -16.511 53.821 1.00 65.19 107 SER A CA 1
ATOM 831 C C . SER A 1 107 ? -27.176 -17.725 54.705 1.00 65.19 107 SER A C 1
ATOM 833 O O . SER A 1 107 ? -26.559 -18.789 54.575 1.00 65.19 107 SER A O 1
ATOM 835 N N . HIS A 1 108 ? -28.204 -17.615 55.554 1.00 65.88 108 HIS A N 1
ATOM 836 C CA . HIS A 1 108 ? -28.714 -18.726 56.357 1.00 65.88 108 HIS A CA 1
ATOM 837 C C . HIS A 1 108 ? -29.412 -19.795 55.492 1.00 65.88 108 HIS A C 1
ATOM 839 O O . HIS A 1 108 ? -29.170 -20.991 55.685 1.00 65.88 108 HIS A O 1
ATOM 845 N N . ALA A 1 109 ? -30.201 -19.380 54.495 1.00 64.62 109 ALA A N 1
ATOM 846 C CA . ALA A 1 109 ? -30.848 -20.252 53.513 1.00 64.62 109 ALA A CA 1
ATOM 847 C C . ALA A 1 109 ? -29.824 -21.026 52.668 1.00 64.62 109 ALA A C 1
ATOM 849 O O . ALA A 1 109 ? -29.943 -22.240 52.507 1.00 64.62 109 ALA A O 1
ATOM 850 N N . LEU A 1 110 ? -28.761 -20.354 52.207 1.00 67.38 110 LEU A N 1
ATOM 851 C CA . LEU A 1 110 ? -27.637 -20.964 51.486 1.00 67.38 110 LEU A CA 1
ATOM 852 C C . LEU A 1 110 ? -26.951 -22.051 52.315 1.00 67.38 110 LEU A C 1
ATOM 854 O O . LEU A 1 110 ? -26.699 -23.152 51.820 1.00 67.38 110 LEU A O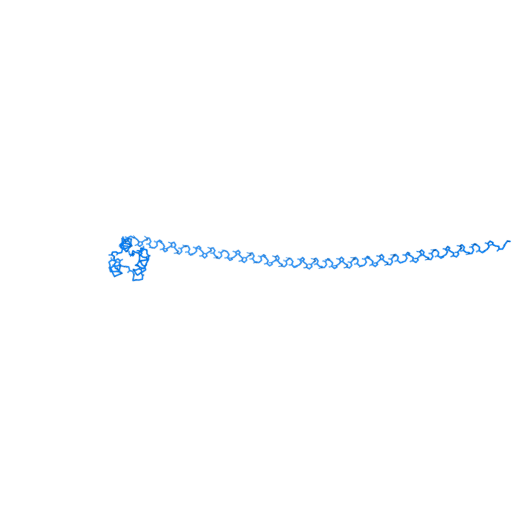 1
ATOM 858 N N . ARG A 1 111 ? -26.691 -21.776 53.600 1.00 69.88 111 ARG A N 1
ATOM 859 C CA . ARG A 1 111 ? -26.048 -22.740 54.503 1.00 69.88 111 ARG A CA 1
ATOM 860 C C . ARG A 1 111 ? -26.935 -23.958 54.773 1.00 69.88 111 ARG A C 1
ATOM 862 O O . ARG A 1 111 ? -26.431 -25.078 54.835 1.00 69.88 111 ARG A O 1
ATOM 869 N N . LEU A 1 112 ? -28.243 -23.759 54.915 1.00 68.44 112 LEU A N 1
ATOM 870 C CA . LEU A 1 112 ? -29.208 -24.841 55.116 1.00 68.44 112 LEU A CA 1
ATOM 871 C C . LEU A 1 112 ? -29.444 -25.679 53.847 1.00 68.44 112 LEU A C 1
ATOM 873 O O . LEU A 1 112 ? -29.522 -26.910 53.928 1.00 68.44 112 LEU A O 1
ATOM 877 N N . ALA A 1 113 ? -29.492 -25.033 52.680 1.00 67.25 113 ALA A N 1
ATOM 878 C CA . ALA A 1 113 ? -29.583 -25.695 51.383 1.00 67.25 113 ALA A CA 1
ATOM 879 C C . ALA A 1 113 ? -28.326 -26.533 51.087 1.00 67.25 113 ALA A C 1
ATOM 881 O O . ALA A 1 113 ? -28.450 -27.669 50.631 1.00 67.25 113 ALA A O 1
ATOM 882 N N . ALA A 1 114 ? -27.129 -26.036 51.428 1.00 68.44 114 ALA A N 1
ATOM 883 C CA . ALA A 1 114 ? -25.869 -26.778 51.289 1.00 68.44 114 ALA A CA 1
ATOM 884 C C . ALA A 1 114 ? -25.805 -28.020 52.196 1.00 68.44 114 ALA A C 1
ATOM 886 O O . ALA A 1 114 ? -25.259 -29.055 51.820 1.00 68.44 114 ALA A O 1
ATOM 887 N N . GLN A 1 115 ? -26.430 -27.963 53.376 1.00 72.38 115 GLN A N 1
ATOM 888 C CA . GLN A 1 115 ? -26.604 -29.132 54.247 1.00 72.38 115 GLN A CA 1
ATOM 889 C C . GLN A 1 115 ? -27.701 -30.090 53.745 1.00 72.38 115 GLN A C 1
ATOM 891 O O . GLN A 1 115 ? -27.859 -31.186 54.286 1.00 72.38 115 GLN A O 1
ATOM 896 N N . GLY A 1 116 ? -28.456 -29.696 52.711 1.00 66.75 116 GLY A N 1
ATOM 897 C CA . GLY A 1 116 ? -29.549 -30.455 52.107 1.00 66.75 116 GLY A CA 1
ATOM 898 C C . GLY A 1 116 ? -30.694 -30.756 53.069 1.00 66.75 116 GLY A C 1
ATOM 899 O O . GLY A 1 116 ? -31.327 -31.804 52.946 1.00 66.75 116 GLY A O 1
ATOM 900 N N . ARG A 1 117 ? -30.905 -29.871 54.050 1.00 66.94 117 ARG A N 1
ATOM 901 C CA . ARG A 1 117 ? -31.906 -30.012 55.118 1.00 66.94 117 ARG A CA 1
ATOM 902 C C . ARG A 1 117 ? -33.195 -29.236 54.856 1.00 66.94 117 ARG A C 1
ATOM 904 O O . ARG A 1 117 ? -34.059 -29.240 55.719 1.00 66.94 117 ARG A O 1
ATOM 911 N N . VAL A 1 118 ? -33.302 -28.562 53.712 1.00 72.62 118 VAL A N 1
ATOM 912 C CA . VAL A 1 118 ? -34.419 -27.666 53.396 1.00 72.62 118 VAL A CA 1
ATOM 913 C C . VAL A 1 118 ? -34.929 -27.959 51.993 1.00 72.62 118 VAL A C 1
ATOM 915 O O . VAL A 1 118 ? -34.149 -28.194 51.066 1.00 72.62 118 VAL A O 1
ATOM 918 N N . SER A 1 119 ? -36.249 -28.004 51.858 1.00 77.94 119 SER A N 1
ATOM 919 C CA . SER A 1 119 ? -36.947 -28.215 50.592 1.00 77.94 119 SER A CA 1
ATOM 920 C C . SER A 1 119 ? -37.099 -26.912 49.794 1.00 77.94 119 SER A C 1
ATOM 922 O O . SER A 1 119 ? -37.050 -25.817 50.344 1.00 77.94 119 SER A O 1
ATOM 924 N N . VAL A 1 120 ? -37.345 -27.014 48.479 1.00 75.12 120 VAL A N 1
ATOM 925 C CA . VAL A 1 120 ? -37.637 -25.843 47.617 1.00 75.12 120 VAL A CA 1
ATOM 926 C C . VAL A 1 120 ? -38.792 -25.012 48.184 1.00 75.12 120 VAL A C 1
ATOM 928 O O . VAL A 1 120 ? -38.768 -23.793 48.090 1.00 75.12 120 VAL A O 1
ATOM 931 N N . LYS A 1 121 ? -39.788 -25.668 48.789 1.00 74.88 121 LYS A N 1
ATOM 932 C CA . LYS A 1 121 ? -40.965 -25.001 49.342 1.00 74.88 121 LYS A CA 1
ATOM 933 C C . LYS A 1 121 ? -40.644 -24.222 50.621 1.00 74.88 121 LYS A C 1
ATOM 935 O O . LYS A 1 121 ? -41.060 -23.081 50.732 1.00 74.88 121 LYS A O 1
ATOM 940 N N . GLU A 1 122 ? -39.844 -24.788 51.523 1.00 74.38 122 GLU A N 1
ATOM 941 C CA . GLU A 1 122 ? -39.369 -24.078 52.724 1.00 74.38 122 GLU A CA 1
ATOM 942 C C . GLU A 1 122 ? -38.424 -22.919 52.371 1.00 74.38 122 GLU A C 1
ATOM 944 O O . GLU A 1 122 ? -38.469 -21.878 53.012 1.00 74.38 122 GLU A O 1
ATOM 949 N N . LEU A 1 123 ? -37.611 -23.042 51.313 1.00 75.12 123 LEU A N 1
ATOM 950 C CA . LEU A 1 123 ? -36.795 -21.924 50.811 1.00 75.12 123 LEU A CA 1
ATOM 951 C C . LEU A 1 123 ? -37.652 -20.735 50.344 1.00 75.12 123 LEU A C 1
ATOM 953 O O . LEU A 1 123 ? -37.253 -19.587 50.520 1.00 75.12 123 LEU A O 1
ATOM 957 N N . ILE A 1 124 ? -38.824 -21.002 49.768 1.00 79.31 124 ILE A N 1
ATOM 958 C CA . ILE A 1 124 ? -39.749 -19.961 49.305 1.00 79.31 124 ILE A CA 1
ATOM 959 C C . ILE A 1 124 ? -40.541 -19.381 50.486 1.00 79.31 124 ILE A C 1
ATOM 961 O O . ILE A 1 124 ? -40.576 -18.163 50.648 1.00 79.31 124 ILE A O 1
ATOM 965 N N . ASP A 1 125 ? -41.135 -20.239 51.320 1.00 79.25 125 ASP A N 1
ATOM 966 C CA . ASP A 1 125 ? -42.059 -19.827 52.386 1.00 79.25 125 ASP A CA 1
ATOM 967 C C . ASP A 1 125 ? -41.332 -19.189 53.592 1.00 79.25 125 ASP A C 1
ATOM 969 O O . ASP A 1 125 ? -41.797 -18.173 54.108 1.00 79.25 125 ASP A O 1
ATOM 973 N N . ASP A 1 126 ? -40.174 -19.722 54.012 1.00 74.38 126 ASP A N 1
ATOM 974 C CA . ASP A 1 126 ? -39.477 -19.271 55.232 1.00 74.38 126 ASP A CA 1
ATOM 975 C C . ASP A 1 126 ? -38.358 -18.252 54.959 1.00 74.38 126 ASP A C 1
ATOM 977 O O . ASP A 1 126 ? -37.991 -17.477 55.844 1.00 74.38 126 ASP A O 1
ATOM 981 N N . PHE A 1 127 ? -37.803 -18.244 53.741 1.00 69.81 127 PHE A N 1
ATOM 982 C CA . PHE A 1 127 ? -36.680 -17.372 53.365 1.00 69.81 127 PHE A CA 1
ATOM 983 C C . PHE A 1 127 ? -37.029 -16.359 52.269 1.00 69.81 127 PHE A C 1
ATOM 985 O O . PHE A 1 127 ? -36.153 -15.606 51.848 1.00 69.81 127 PHE A O 1
ATOM 992 N N . GLY A 1 128 ? -38.288 -16.321 51.815 1.00 71.06 128 GLY A N 1
ATOM 993 C CA . GLY A 1 128 ? -38.769 -15.351 50.825 1.00 71.06 128 GLY A CA 1
ATOM 994 C C . GLY A 1 128 ? -38.100 -15.472 49.453 1.00 71.06 128 GLY A C 1
ATOM 995 O O . GLY A 1 128 ? -38.095 -14.513 48.683 1.00 71.06 128 GLY A O 1
ATOM 996 N N . MET A 1 129 ? -37.497 -16.624 49.153 1.00 75.44 129 MET A N 1
ATOM 997 C CA . MET A 1 129 ? -36.701 -16.833 47.948 1.00 75.44 129 MET A CA 1
ATOM 998 C C . MET A 1 129 ? -37.606 -17.025 46.725 1.00 75.44 129 MET A C 1
ATOM 1000 O O . MET A 1 129 ? -38.660 -17.659 46.818 1.00 75.44 129 MET A O 1
ATOM 1004 N N . SER A 1 130 ? -37.206 -16.522 45.553 1.00 78.06 130 SER A N 1
ATOM 1005 C CA . SER A 1 130 ? -37.990 -16.771 44.338 1.00 78.06 130 SER A CA 1
ATOM 1006 C C . SER A 1 130 ? -37.936 -18.253 43.946 1.00 78.06 130 SER A C 1
ATOM 1008 O O . SER A 1 130 ? -36.933 -18.941 44.155 1.00 78.06 130 SER A O 1
ATOM 1010 N N . GLU A 1 131 ? -39.000 -18.768 43.324 1.00 76.31 131 GLU A N 1
ATOM 1011 C CA . GLU A 1 131 ? -39.065 -20.177 42.911 1.00 76.31 131 GLU A CA 1
ATOM 1012 C C . GLU A 1 131 ? -37.907 -20.567 41.973 1.00 76.31 131 GLU A C 1
ATOM 1014 O O . GLU A 1 131 ? -37.367 -21.674 42.056 1.00 76.31 131 GLU A O 1
ATOM 1019 N N . SER A 1 132 ? -37.480 -19.640 41.111 1.00 78.00 132 SER A N 1
ATOM 1020 C CA . SER A 1 132 ? -36.310 -19.793 40.244 1.00 78.00 132 SER A CA 1
ATOM 1021 C C . SER A 1 132 ? -35.001 -19.920 41.024 1.00 78.00 132 SER A C 1
ATOM 1023 O O . SER A 1 132 ? -34.184 -20.776 40.687 1.00 78.00 132 SER A O 1
ATOM 1025 N N . GLU A 1 133 ? -34.802 -19.122 42.074 1.00 73.94 133 GLU A N 1
ATOM 1026 C CA . GLU A 1 133 ? -33.590 -19.154 42.903 1.00 73.94 133 GLU A CA 1
ATOM 1027 C C . GLU A 1 133 ? -33.543 -20.401 43.785 1.00 73.94 133 GLU A C 1
ATOM 1029 O O . GLU A 1 133 ? -32.518 -21.083 43.823 1.00 73.94 133 GLU A O 1
ATOM 1034 N N . ALA A 1 134 ? -34.665 -20.769 44.410 1.00 78.25 134 ALA A N 1
ATOM 1035 C CA . ALA A 1 134 ? -34.766 -21.963 45.244 1.00 78.25 134 ALA A CA 1
ATOM 1036 C C . ALA A 1 134 ? -34.506 -23.251 44.438 1.00 78.25 134 ALA A C 1
ATOM 1038 O O . ALA A 1 134 ? -33.802 -24.156 44.897 1.00 78.25 134 ALA A O 1
ATOM 1039 N N . ARG A 1 135 ? -35.016 -23.330 43.198 1.00 78.56 135 ARG A N 1
ATOM 1040 C CA . ARG A 1 135 ? -34.735 -24.452 42.283 1.00 78.56 135 ARG A CA 1
ATOM 1041 C C . ARG A 1 135 ? -33.267 -24.495 41.859 1.00 78.56 135 ARG A C 1
ATOM 1043 O O . ARG A 1 135 ? -32.683 -25.579 41.842 1.00 78.56 135 ARG A O 1
ATOM 1050 N N . LEU A 1 136 ? -32.666 -23.347 41.546 1.00 79.81 136 LEU A N 1
ATOM 1051 C CA . LEU A 1 136 ? -31.277 -23.269 41.089 1.00 79.81 136 LEU A CA 1
ATOM 1052 C C . LEU A 1 136 ? -30.296 -23.619 42.219 1.00 79.81 136 LEU A C 1
ATOM 1054 O O . LEU A 1 136 ? -29.373 -24.403 42.003 1.00 79.81 136 LEU A O 1
ATOM 1058 N N . LEU A 1 137 ? -30.554 -23.156 43.444 1.00 76.56 137 LEU A N 1
ATOM 1059 C CA . LEU A 1 137 ? -29.787 -23.525 44.640 1.00 76.56 137 LEU A CA 1
ATOM 1060 C C . LEU A 1 137 ? -29.859 -25.023 44.954 1.00 76.56 137 LEU A C 1
ATOM 1062 O O . LEU A 1 137 ? -28.838 -25.642 45.260 1.00 76.56 137 LEU A O 1
ATOM 1066 N N . MET A 1 138 ? -31.040 -25.634 44.833 1.00 78.69 138 MET A N 1
ATOM 1067 C CA . MET A 1 138 ? -31.186 -27.082 45.008 1.00 78.69 138 MET A CA 1
ATOM 1068 C C . MET A 1 138 ? -30.484 -27.870 43.899 1.00 78.69 138 MET A C 1
ATOM 1070 O O . MET A 1 138 ? -29.865 -28.894 44.183 1.00 78.69 138 MET A O 1
ATOM 1074 N N . GLN A 1 139 ? -30.535 -27.398 42.652 1.00 77.38 139 GLN A N 1
ATOM 1075 C CA . GLN A 1 139 ? -29.872 -28.049 41.521 1.00 77.38 139 GLN A CA 1
ATOM 1076 C C . GLN A 1 139 ? -28.342 -27.993 41.632 1.00 77.38 139 GLN A C 1
ATOM 1078 O O . GLN A 1 139 ? -27.676 -28.986 41.342 1.00 77.38 139 GLN A O 1
ATOM 1083 N N . VAL A 1 140 ? -27.784 -26.860 42.071 1.00 74.62 140 VAL A N 1
ATOM 1084 C CA . VAL A 1 140 ? -26.339 -26.700 42.290 1.00 74.62 140 VAL A CA 1
ATOM 1085 C C . VAL A 1 140 ? -25.867 -27.594 43.444 1.00 74.62 140 VAL A C 1
ATOM 1087 O O . VAL A 1 140 ? -24.942 -28.377 43.253 1.00 74.62 140 VAL A O 1
ATOM 1090 N N . ASN A 1 141 ? -26.559 -27.596 44.591 1.00 66.44 141 ASN A N 1
ATOM 1091 C CA . ASN A 1 141 ? -26.172 -28.425 45.744 1.00 66.44 141 ASN A CA 1
ATOM 1092 C C . ASN A 1 141 ? -26.378 -29.936 45.537 1.00 66.44 141 ASN A C 1
ATOM 1094 O O . ASN A 1 141 ? -25.648 -30.746 46.105 1.00 66.44 141 ASN A O 1
ATOM 1098 N N . GLN A 1 142 ? -27.356 -30.356 44.728 1.00 63.91 142 GLN A N 1
ATOM 1099 C CA . GLN A 1 142 ? -27.518 -31.775 44.378 1.00 63.91 142 GLN A CA 1
ATOM 1100 C C . GLN A 1 142 ? -26.394 -32.283 43.470 1.00 63.91 142 GLN A C 1
ATOM 1102 O O . GLN A 1 142 ? -26.089 -33.475 43.496 1.00 63.91 142 GLN A O 1
ATOM 1107 N N . ARG A 1 143 ? -25.765 -31.394 42.692 1.00 58.28 143 ARG A N 1
ATOM 1108 C CA . ARG A 1 143 ? -24.665 -31.738 41.784 1.00 58.28 143 ARG A CA 1
A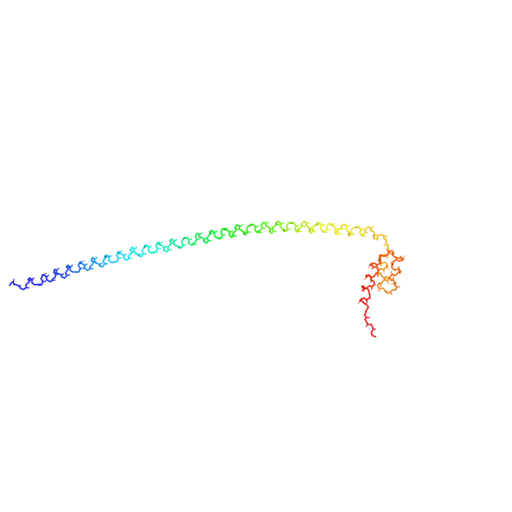TOM 1109 C C . ARG A 1 143 ? -23.359 -32.043 42.525 1.00 58.28 143 ARG A C 1
ATOM 1111 O O . ARG A 1 143 ? -22.580 -32.850 42.030 1.00 58.28 143 ARG A O 1
ATOM 1118 N N . ASP A 1 144 ? -23.174 -31.464 43.712 1.00 53.78 144 ASP A N 1
ATOM 1119 C CA . ASP A 1 144 ? -21.996 -31.656 44.572 1.00 53.78 144 ASP A CA 1
ATOM 1120 C C . ASP A 1 144 ? -22.138 -32.804 45.589 1.00 53.78 144 ASP A C 1
ATOM 1122 O O . ASP A 1 144 ? -21.210 -33.074 46.355 1.00 53.78 144 ASP A O 1
ATOM 1126 N N . ARG A 1 145 ? -23.263 -33.539 45.606 1.00 49.62 145 ARG A N 1
ATOM 1127 C CA . ARG A 1 145 ? -23.356 -34.771 46.405 1.00 49.62 145 ARG A CA 1
ATOM 1128 C C . ARG A 1 145 ? -22.584 -35.894 45.701 1.00 49.62 145 ARG A C 1
ATOM 1130 O O . ARG A 1 145 ? -23.000 -36.310 44.617 1.00 49.62 145 ARG A O 1
ATOM 1137 N N . PRO A 1 146 ? -21.499 -36.435 46.292 1.00 45.62 146 PRO A N 1
ATOM 1138 C CA . PRO A 1 146 ? -20.851 -37.606 45.730 1.00 45.62 146 PRO A CA 1
ATOM 1139 C C . PRO A 1 146 ? -21.859 -38.754 45.727 1.00 45.62 146 PRO A C 1
ATOM 1141 O O . PRO A 1 146 ? -22.515 -39.022 46.735 1.00 45.62 146 PRO A O 1
ATOM 1144 N N . LEU A 1 147 ? -21.986 -39.417 44.579 1.00 45.53 147 LEU A N 1
ATOM 1145 C CA . LEU A 1 147 ? -22.705 -40.678 44.432 1.00 45.53 147 LEU A CA 1
ATOM 1146 C C . LEU A 1 147 ? -22.082 -41.704 45.391 1.00 45.53 147 LEU A C 1
ATOM 11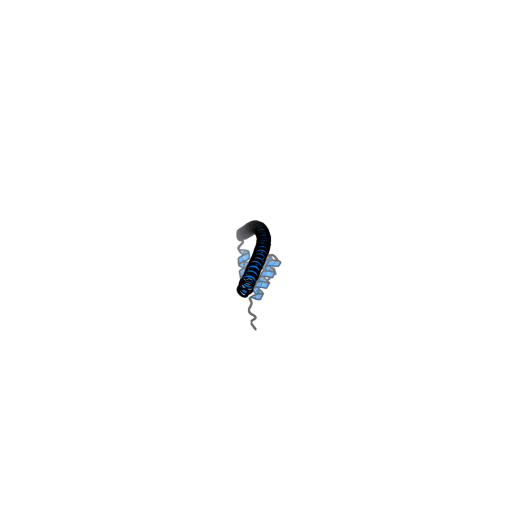48 O O . LEU A 1 147 ? -21.122 -42.388 45.038 1.00 45.53 147 LEU A O 1
ATOM 1152 N N . SER A 1 148 ? -22.606 -41.805 46.613 1.00 44.28 148 SER A N 1
ATOM 1153 C CA . SER A 1 148 ? -22.366 -42.965 47.462 1.00 44.28 148 SER A CA 1
ATOM 1154 C C . SER A 1 148 ? -23.132 -44.132 46.846 1.00 44.28 148 SER A C 1
ATOM 1156 O O . SER A 1 148 ? -24.362 -44.179 46.913 1.00 44.28 148 SER A O 1
ATOM 1158 N N . ARG A 1 149 ? -22.386 -45.010 46.172 1.00 37.00 149 ARG A N 1
ATOM 1159 C CA . ARG A 1 149 ? -22.799 -46.391 45.917 1.00 37.00 149 ARG A CA 1
ATOM 1160 C C . ARG A 1 149 ? -23.046 -47.126 47.226 1.00 37.00 149 ARG A C 1
ATOM 1162 O O . ARG A 1 149 ? -22.305 -46.838 48.192 1.00 37.00 149 ARG A O 1
#

Radius of gyration: 50.85 Å; chains: 1; bounding box: 105×53×123 Å